Protein AF-A0A0G0T2G8-F1 (afdb_monomer)

Foldseek 3Di:
DPVLVVQLVVQLVVQVVVVDPPSNVVSVVVSVVVVCVVCVVVVVVVVVLVVLVVVCVVVLVVLCVVCVPPVPVSVVVVVVVCVVSVHDPVVVCVVVVVCVVVVVLVVQLVVLVVPDPDPVSSLVSNQVVDPDPVPRDPDDDDDDPD

Organism: NCBI:txid1618482

pLDDT: mean 74.48, std 11.69, range [37.88, 90.31]

Structure (mmCIF, N/CA/C/O backbone):
data_AF-A0A0G0T2G8-F1
#
_entry.id   AF-A0A0G0T2G8-F1
#
loop_
_atom_site.group_PDB
_atom_site.id
_atom_site.type_symbol
_atom_site.label_atom_id
_atom_site.label_alt_id
_atom_site.label_comp_id
_atom_site.label_asym_id
_atom_site.label_entity_id
_atom_site.label_seq_id
_atom_site.pdbx_PDB_ins_code
_atom_site.Cartn_x
_atom_site.Cartn_y
_atom_site.Cartn_z
_atom_site.occupancy
_atom_site.B_iso_or_equiv
_atom_site.auth_seq_id
_atom_site.auth_comp_id
_atom_site.auth_asym_id
_atom_site.auth_atom_id
_atom_site.pdbx_PDB_model_num
ATOM 1 N N . MET A 1 1 ? 3.288 -13.662 -14.233 1.00 52.25 1 MET A N 1
ATOM 2 C CA . MET A 1 1 ? 4.097 -12.718 -15.043 1.00 52.25 1 MET A CA 1
ATOM 3 C C . MET A 1 1 ? 3.836 -12.862 -16.544 1.00 52.25 1 MET A C 1
ATOM 5 O O . MET 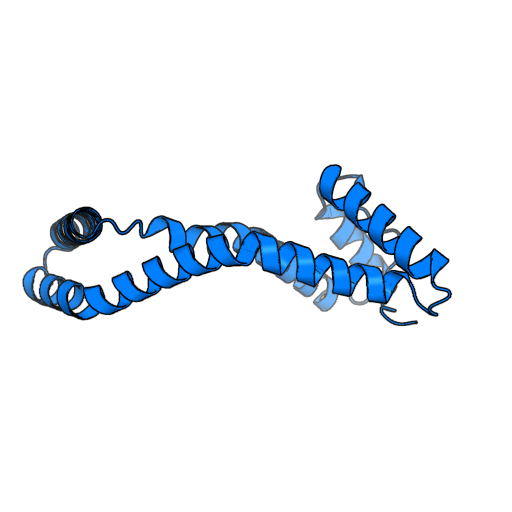A 1 1 ? 3.548 -11.869 -17.193 1.00 52.25 1 MET A O 1
ATOM 9 N N . TRP A 1 2 ? 3.816 -14.089 -17.072 1.00 60.09 2 TRP A N 1
ATOM 10 C CA . TRP A 1 2 ? 3.574 -14.416 -18.487 1.00 60.09 2 TRP A CA 1
ATOM 11 C C . TRP A 1 2 ? 2.314 -13.831 -19.184 1.00 60.09 2 TRP A C 1
ATOM 13 O O . TRP A 1 2 ? 2.455 -13.375 -20.317 1.00 60.09 2 TRP A O 1
ATOM 23 N N . PRO A 1 3 ? 1.106 -13.761 -18.579 1.00 78.19 3 PRO A N 1
ATOM 24 C CA . PRO A 1 3 ? -0.084 -13.276 -19.301 1.00 78.19 3 PRO A CA 1
ATOM 25 C C . PRO A 1 3 ? -0.059 -11.767 -19.593 1.00 78.19 3 PRO A C 1
ATOM 27 O O . PRO A 1 3 ? -0.559 -11.324 -20.621 1.00 78.19 3 PRO A O 1
ATOM 30 N N . ILE A 1 4 ? 0.568 -10.980 -18.716 1.00 75.56 4 ILE A N 1
ATOM 31 C CA . ILE A 1 4 ? 0.689 -9.523 -18.871 1.00 75.56 4 ILE A CA 1
ATOM 32 C C . ILE A 1 4 ? 1.658 -9.197 -20.015 1.00 75.56 4 ILE A C 1
ATOM 34 O O . ILE A 1 4 ? 1.406 -8.290 -20.803 1.00 75.56 4 ILE A O 1
ATOM 38 N N . LEU A 1 5 ? 2.732 -9.980 -20.154 1.00 74.69 5 LEU A N 1
ATOM 39 C CA . LEU A 1 5 ? 3.712 -9.810 -21.223 1.00 74.69 5 LEU A CA 1
ATOM 40 C C . LEU A 1 5 ? 3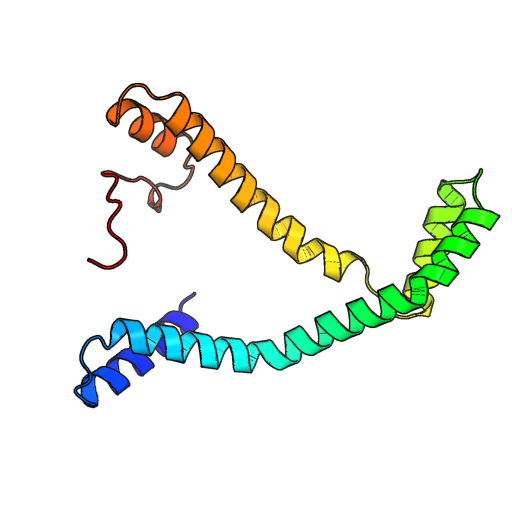.106 -10.103 -22.608 1.00 74.69 5 LEU A C 1
ATOM 42 O O . LEU A 1 5 ? 3.280 -9.309 -23.528 1.00 74.69 5 LEU A O 1
ATOM 46 N N . ASN A 1 6 ? 2.330 -11.186 -22.746 1.00 82.00 6 ASN A N 1
ATOM 47 C CA . ASN A 1 6 ? 1.636 -11.505 -24.001 1.00 82.00 6 ASN A CA 1
ATOM 48 C C . ASN A 1 6 ? 0.632 -10.417 -24.406 1.00 82.00 6 ASN A C 1
ATOM 50 O O . ASN A 1 6 ? 0.546 -10.066 -25.582 1.00 82.00 6 ASN A O 1
ATOM 54 N N . LEU A 1 7 ? -0.094 -9.852 -23.436 1.00 79.56 7 LEU A N 1
ATOM 55 C CA . LEU A 1 7 ? -1.038 -8.762 -23.683 1.00 79.56 7 LEU A CA 1
ATOM 56 C C . LEU A 1 7 ? -0.321 -7.472 -24.120 1.00 79.56 7 LEU A C 1
ATOM 58 O O . LEU A 1 7 ? -0.782 -6.786 -25.031 1.00 79.56 7 LEU A O 1
ATOM 62 N N . LEU A 1 8 ? 0.840 -7.174 -23.527 1.00 79.62 8 LEU A N 1
ATOM 63 C CA . LEU A 1 8 ? 1.672 -6.033 -23.915 1.00 79.62 8 LEU A CA 1
ATOM 64 C C . LEU A 1 8 ? 2.185 -6.169 -25.353 1.00 79.62 8 LEU A C 1
ATOM 66 O O . LEU A 1 8 ? 2.102 -5.219 -26.127 1.00 79.62 8 LEU A O 1
ATOM 70 N N . ILE A 1 9 ? 2.686 -7.352 -25.719 1.00 81.12 9 ILE A N 1
ATOM 71 C CA . ILE A 1 9 ? 3.217 -7.626 -27.062 1.00 81.12 9 ILE A CA 1
ATOM 72 C C . ILE A 1 9 ? 2.104 -7.561 -28.118 1.00 81.12 9 ILE A C 1
ATOM 74 O O . ILE A 1 9 ? 2.338 -7.067 -29.222 1.00 81.12 9 ILE A O 1
ATOM 78 N N . LEU A 1 10 ? 0.889 -8.008 -27.782 1.00 82.88 10 LEU A N 1
ATOM 79 C CA . LEU A 1 10 ? -0.281 -7.899 -28.657 1.00 82.88 10 LEU A CA 1
ATOM 80 C C . LEU A 1 10 ? -0.630 -6.428 -28.931 1.00 82.88 10 LEU A C 1
ATOM 82 O O . LEU A 1 10 ? -0.775 -6.043 -30.092 1.00 82.88 10 LEU A O 1
ATOM 86 N N . LEU A 1 11 ? -0.683 -5.592 -27.889 1.00 79.12 11 LEU A N 1
ATOM 87 C CA . LEU A 1 11 ? -0.925 -4.151 -28.030 1.00 79.12 11 LEU A CA 1
ATOM 88 C C . LEU A 1 11 ? 0.186 -3.462 -28.825 1.00 79.12 11 LEU A C 1
ATOM 90 O O . LEU A 1 11 ? -0.101 -2.697 -29.741 1.00 79.12 11 LEU A O 1
ATOM 94 N N . TYR A 1 12 ? 1.447 -3.777 -28.524 1.00 79.50 12 TYR A N 1
ATOM 95 C CA . TYR A 1 12 ? 2.604 -3.251 -29.247 1.00 79.50 12 TYR A CA 1
ATOM 96 C C . TYR A 1 12 ? 2.536 -3.565 -30.746 1.00 79.50 12 TYR A C 1
ATOM 98 O O . TYR A 1 12 ? 2.705 -2.664 -31.566 1.00 79.50 12 TYR A O 1
ATOM 106 N N . LYS A 1 13 ? 2.226 -4.813 -31.121 1.00 79.38 13 LYS A N 1
ATOM 107 C CA . LYS A 1 13 ? 2.056 -5.206 -32.529 1.00 79.38 13 LYS A CA 1
ATOM 108 C C . LYS A 1 13 ? 0.880 -4.491 -33.198 1.00 79.38 13 LYS A C 1
ATOM 110 O O . LYS A 1 13 ? 1.002 -4.108 -34.358 1.00 79.38 13 LYS A O 1
ATOM 115 N N . GLY A 1 14 ? -0.217 -4.274 -32.472 1.00 79.75 14 GLY A N 1
ATOM 116 C CA . GLY A 1 14 ? -1.365 -3.504 -32.957 1.00 79.75 14 GLY A CA 1
ATOM 117 C C . GLY A 1 14 ? -1.003 -2.051 -33.274 1.00 79.75 14 GLY A C 1
ATOM 118 O O . GLY A 1 14 ? -1.237 -1.590 -34.388 1.00 79.75 14 GLY A O 1
ATOM 119 N N . PHE A 1 15 ? -0.358 -1.347 -32.340 1.00 77.88 15 PHE A N 1
ATOM 120 C CA . PHE A 1 15 ? 0.057 0.047 -32.544 1.00 77.88 15 PHE A CA 1
ATOM 121 C C . PHE A 1 15 ? 1.186 0.194 -33.575 1.00 77.88 15 PHE A C 1
ATOM 123 O O . PHE A 1 15 ? 1.197 1.165 -34.331 1.00 77.88 15 PHE A O 1
ATOM 130 N N . ALA A 1 16 ? 2.092 -0.786 -33.664 1.00 73.88 16 ALA A N 1
ATOM 131 C CA . ALA A 1 16 ? 3.122 -0.834 -34.701 1.00 73.88 16 ALA A CA 1
ATOM 132 C C . ALA A 1 16 ? 2.524 -1.049 -36.106 1.00 73.88 16 ALA A C 1
ATOM 134 O O . ALA A 1 16 ? 2.968 -0.412 -37.058 1.00 73.88 16 ALA A O 1
ATOM 135 N N . SER A 1 17 ? 1.481 -1.880 -36.240 1.00 75.94 17 SER A N 1
ATOM 136 C CA . SER A 1 17 ? 0.767 -2.085 -37.513 1.00 75.94 17 SER A CA 1
ATOM 137 C C . SER A 1 17 ? -0.019 -0.852 -37.977 1.00 75.94 17 SER A C 1
ATOM 139 O O . SER A 1 17 ? -0.352 -0.759 -39.155 1.00 75.94 17 SER A O 1
ATOM 141 N N . LEU A 1 18 ? -0.318 0.080 -37.068 1.00 75.38 18 LEU A N 1
ATOM 142 C CA . LEU A 1 18 ? -0.998 1.350 -37.341 1.00 75.38 18 LEU A CA 1
ATOM 143 C C . LEU A 1 18 ? -0.034 2.488 -37.734 1.00 75.38 18 LEU A C 1
ATOM 145 O O . LEU A 1 18 ? -0.491 3.596 -38.002 1.00 75.38 18 LEU A O 1
ATOM 149 N N . GLY A 1 19 ? 1.281 2.238 -37.785 1.00 73.81 19 GLY A N 1
ATOM 150 C CA . GLY A 1 19 ? 2.275 3.216 -38.248 1.00 73.81 19 GLY A CA 1
ATOM 151 C C . GLY A 1 19 ? 2.532 4.386 -37.289 1.00 73.81 19 GLY A C 1
ATOM 152 O O . GLY A 1 19 ? 3.044 5.421 -37.709 1.00 73.81 19 GLY A O 1
ATOM 153 N N . ILE A 1 20 ? 2.180 4.247 -36.006 1.00 73.31 20 ILE A N 1
ATOM 154 C CA . ILE A 1 20 ? 2.341 5.313 -35.008 1.00 73.31 20 ILE A CA 1
ATOM 155 C C . ILE A 1 20 ? 3.804 5.359 -34.524 1.00 73.31 20 ILE A C 1
ATOM 157 O O . ILE A 1 20 ? 4.319 4.332 -34.071 1.00 73.31 20 ILE A O 1
ATOM 161 N N . PRO A 1 21 ? 4.486 6.523 -34.556 1.00 66.94 21 PRO A N 1
ATOM 162 C CA . PRO A 1 21 ? 5.818 6.661 -33.974 1.00 66.94 21 PRO A CA 1
ATOM 163 C C . PRO A 1 21 ? 5.761 6.502 -32.445 1.00 66.94 21 PRO A C 1
ATOM 165 O O . PRO A 1 21 ? 4.900 7.065 -31.771 1.00 66.94 21 PRO A O 1
ATOM 168 N N . GLY A 1 22 ? 6.686 5.719 -31.886 1.00 70.25 22 GLY A N 1
ATOM 169 C CA . GLY A 1 22 ? 6.729 5.399 -30.452 1.00 70.25 22 GLY A CA 1
ATOM 170 C C . GLY A 1 22 ? 5.699 4.354 -29.978 1.00 70.25 22 GLY A C 1
ATOM 171 O O . GLY A 1 22 ? 5.040 4.579 -28.959 1.00 70.25 22 GLY A O 1
ATOM 172 N N . PRO A 1 23 ? 5.563 3.186 -30.641 1.00 71.81 23 PRO A N 1
ATOM 173 C CA . PRO A 1 23 ? 4.553 2.175 -30.302 1.00 71.81 23 PRO A CA 1
ATOM 174 C C . PRO A 1 23 ? 4.705 1.598 -28.885 1.00 71.81 23 PRO A C 1
ATOM 176 O O . PRO A 1 23 ? 3.726 1.126 -28.313 1.00 71.81 23 PRO A O 1
ATOM 179 N N . LEU A 1 24 ? 5.899 1.676 -28.279 1.00 73.50 24 LEU A N 1
ATOM 180 C CA . LEU A 1 24 ? 6.128 1.266 -26.888 1.00 73.50 24 LEU A CA 1
ATOM 181 C C . LEU A 1 24 ? 5.420 2.181 -25.878 1.00 73.50 24 LEU A C 1
ATOM 183 O O . LEU A 1 24 ? 4.785 1.678 -24.954 1.00 73.50 24 LEU A O 1
ATOM 187 N N . GLY A 1 25 ? 5.469 3.505 -26.064 1.00 76.88 25 GLY A N 1
ATOM 188 C CA . GLY A 1 25 ? 4.816 4.457 -25.157 1.00 76.88 25 GLY A CA 1
ATOM 189 C C . GLY A 1 25 ? 3.295 4.302 -25.180 1.00 76.88 25 GLY A C 1
ATOM 190 O O . GLY A 1 25 ? 2.655 4.169 -24.137 1.00 76.88 25 GLY A O 1
ATOM 191 N N . TRP A 1 26 ? 2.725 4.202 -26.381 1.00 77.94 26 TRP A N 1
ATOM 192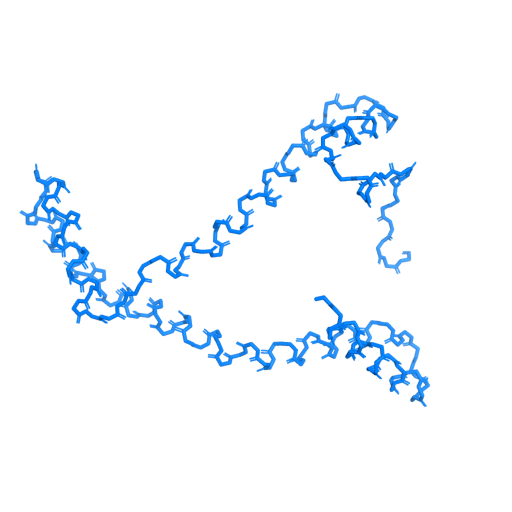 C CA . TRP A 1 26 ? 1.292 3.971 -26.567 1.00 77.94 26 TRP A CA 1
ATOM 193 C C . TRP A 1 26 ? 0.839 2.597 -26.063 1.00 77.94 26 TRP A C 1
ATOM 195 O O . TRP A 1 26 ? -0.220 2.498 -25.441 1.00 77.94 26 TRP A O 1
ATOM 205 N N . ALA A 1 27 ? 1.657 1.553 -26.233 1.00 78.00 27 ALA A N 1
ATOM 206 C CA . ALA A 1 27 ? 1.371 0.233 -25.673 1.00 78.00 27 ALA A CA 1
ATOM 207 C C . ALA A 1 27 ? 1.345 0.243 -24.136 1.00 78.00 27 ALA A C 1
ATOM 209 O O . ALA A 1 27 ? 0.471 -0.390 -23.543 1.00 78.00 27 ALA A O 1
ATOM 210 N N . ILE A 1 28 ? 2.242 0.987 -23.480 1.00 81.81 28 ILE A N 1
ATOM 211 C CA . ILE A 1 28 ? 2.268 1.122 -22.014 1.00 81.81 28 ILE A CA 1
ATOM 212 C C . ILE A 1 28 ? 1.053 1.910 -21.510 1.00 81.81 28 ILE A C 1
ATOM 214 O O . ILE A 1 28 ? 0.412 1.498 -20.539 1.00 81.81 28 ILE A O 1
ATOM 218 N N . ILE A 1 29 ? 0.696 3.013 -22.174 1.00 85.44 29 ILE A N 1
ATOM 219 C CA . ILE A 1 29 ? -0.494 3.804 -21.826 1.00 85.44 29 ILE A CA 1
ATOM 220 C C . ILE A 1 29 ? -1.754 2.941 -21.981 1.00 85.44 29 ILE A C 1
ATOM 222 O O . ILE A 1 29 ? -2.543 2.830 -21.041 1.00 85.44 29 ILE A O 1
ATOM 226 N N . GLY A 1 30 ? -1.907 2.256 -23.118 1.00 82.00 30 GLY A N 1
ATOM 227 C CA . GLY A 1 30 ? -3.029 1.351 -23.376 1.00 82.00 30 GLY A CA 1
ATOM 228 C C . GLY A 1 30 ? -3.107 0.195 -22.375 1.00 82.00 30 GLY A C 1
ATOM 229 O O . GLY A 1 30 ? -4.172 -0.067 -21.816 1.00 82.00 30 GLY A O 1
ATOM 230 N N . MET A 1 31 ? -1.972 -0.440 -22.065 1.00 82.31 31 MET A N 1
ATOM 231 C CA . MET A 1 31 ? -1.874 -1.462 -21.017 1.00 82.31 31 MET A CA 1
ATOM 232 C C . MET A 1 31 ? -2.344 -0.911 -19.668 1.00 82.31 31 MET A C 1
ATOM 234 O O . MET A 1 31 ? -3.122 -1.558 -18.969 1.00 82.31 31 MET A O 1
ATOM 238 N N . THR A 1 32 ? -1.915 0.301 -19.316 1.00 86.19 32 THR A N 1
ATOM 239 C CA . THR A 1 32 ? -2.305 0.942 -18.059 1.00 86.19 32 THR A CA 1
ATOM 240 C C . THR A 1 32 ? -3.813 1.148 -18.003 1.00 86.19 32 THR A C 1
ATOM 242 O O . THR A 1 32 ? -4.407 0.797 -16.991 1.00 86.19 32 THR A O 1
ATOM 245 N N . PHE A 1 33 ? -4.450 1.632 -19.074 1.00 86.81 33 PHE A N 1
ATOM 246 C CA . PHE A 1 33 ? -5.909 1.789 -19.138 1.00 86.81 33 PHE A CA 1
ATOM 247 C C . PHE A 1 33 ? -6.660 0.463 -18.998 1.00 86.81 33 PHE A C 1
ATOM 249 O O . PHE A 1 33 ? -7.627 0.392 -18.242 1.00 86.81 33 PHE A O 1
ATOM 256 N N . ILE A 1 34 ? -6.198 -0.595 -19.667 1.00 84.25 34 ILE A N 1
ATOM 257 C CA . ILE A 1 34 ? -6.821 -1.924 -19.593 1.00 84.25 34 ILE A CA 1
ATOM 258 C C . ILE A 1 34 ? -6.703 -2.492 -18.178 1.00 84.25 34 ILE A C 1
ATOM 260 O O . ILE A 1 34 ? -7.696 -2.921 -17.590 1.00 84.25 34 ILE A O 1
ATOM 264 N N . VAL A 1 35 ? -5.507 -2.436 -17.594 1.00 83.75 35 VAL A N 1
ATOM 265 C CA . VAL A 1 35 ? -5.266 -2.892 -16.221 1.00 83.75 35 VAL A CA 1
ATOM 266 C C . VAL A 1 35 ? -6.082 -2.061 -15.230 1.00 83.75 35 VAL A C 1
ATOM 268 O O . VAL A 1 35 ? -6.726 -2.631 -14.350 1.00 83.75 35 VAL A O 1
ATOM 271 N N . ARG A 1 36 ? -6.131 -0.730 -15.392 1.00 81.50 36 ARG A N 1
ATOM 272 C CA . ARG A 1 36 ? -6.958 0.151 -14.552 1.00 81.50 36 ARG A CA 1
ATOM 273 C C . ARG A 1 36 ? -8.437 -0.195 -14.682 1.00 81.50 36 ARG A C 1
ATOM 275 O O . ARG A 1 36 ? -9.119 -0.193 -13.667 1.00 81.50 36 ARG A O 1
ATOM 282 N N . GLY A 1 37 ? -8.911 -0.516 -15.885 1.00 85.38 37 GLY A N 1
ATOM 283 C CA . GLY A 1 37 ? -10.291 -0.925 -16.147 1.00 85.38 37 GLY A CA 1
ATOM 284 C C . GLY A 1 37 ? -10.651 -2.249 -15.475 1.00 85.38 37 GLY A C 1
ATOM 285 O O . GLY A 1 37 ? -11.681 -2.340 -14.812 1.00 85.38 37 GLY A O 1
ATOM 286 N N . ILE A 1 38 ? -9.772 -3.252 -15.557 1.00 84.12 38 ILE A N 1
ATOM 287 C CA . ILE A 1 38 ? -9.976 -4.560 -14.910 1.00 84.12 38 ILE A CA 1
ATOM 288 C C . ILE A 1 38 ? -9.903 -4.446 -13.378 1.00 84.12 38 ILE A C 1
ATOM 290 O O . ILE A 1 38 ? -10.668 -5.094 -12.667 1.00 84.12 38 ILE A O 1
ATOM 294 N N . ILE A 1 39 ? -9.003 -3.609 -12.854 1.00 82.19 39 ILE A N 1
ATOM 295 C CA . ILE A 1 39 ? -8.825 -3.392 -11.409 1.00 82.19 39 ILE A CA 1
ATOM 296 C C . ILE A 1 39 ? -9.865 -2.407 -10.842 1.00 82.19 39 ILE A C 1
ATOM 298 O O . ILE A 1 39 ? -10.122 -2.418 -9.640 1.00 82.19 39 ILE A O 1
ATOM 302 N N . HIS A 1 40 ? -10.528 -1.594 -11.670 1.00 86.25 40 HIS A N 1
ATOM 303 C CA . HIS A 1 40 ? -11.559 -0.637 -11.250 1.00 86.25 40 HIS A CA 1
ATOM 304 C C . HIS A 1 40 ? -12.632 -1.228 -10.308 1.00 86.25 40 HIS A C 1
ATOM 306 O O . HIS A 1 40 ? -12.845 -0.657 -9.234 1.00 86.25 40 HIS A O 1
ATOM 312 N N . PRO A 1 41 ? -13.277 -2.377 -10.610 1.00 80.75 41 PRO A N 1
ATOM 313 C CA . PRO A 1 41 ? -14.245 -2.989 -9.693 1.00 80.75 41 PRO A CA 1
ATOM 314 C C . PRO A 1 41 ? -13.621 -3.433 -8.361 1.00 80.75 41 PRO A C 1
ATOM 316 O O . PRO A 1 41 ? -14.268 -3.355 -7.316 1.00 80.75 41 PRO A O 1
ATOM 319 N N . LEU A 1 42 ? -12.357 -3.866 -8.370 1.00 78.19 42 LEU A N 1
ATOM 320 C CA . LEU A 1 42 ? -11.631 -4.223 -7.151 1.00 78.19 42 LEU A CA 1
ATOM 321 C C . LEU A 1 42 ? -11.348 -2.981 -6.294 1.00 78.19 42 LEU A C 1
ATOM 323 O O . LEU A 1 42 ? -11.546 -3.015 -5.079 1.00 78.19 42 LEU A O 1
ATOM 327 N N . ASN A 1 43 ? -10.946 -1.875 -6.923 1.00 79.75 43 ASN A N 1
ATOM 328 C CA . ASN A 1 43 ? -10.728 -0.601 -6.240 1.00 79.75 43 ASN A CA 1
ATOM 329 C C . ASN A 1 43 ? -12.019 -0.050 -5.630 1.00 79.75 43 ASN A C 1
ATOM 331 O O . ASN A 1 43 ? -11.985 0.450 -4.508 1.00 79.75 43 ASN A O 1
ATOM 335 N N . HIS A 1 44 ? -13.163 -0.200 -6.303 1.00 81.81 44 HIS A N 1
ATOM 336 C CA . HIS A 1 44 ? -14.445 0.228 -5.745 1.00 81.81 44 HIS A CA 1
ATOM 337 C C . HIS A 1 44 ? -14.761 -0.491 -4.421 1.00 81.81 44 HIS A C 1
ATOM 339 O O . HIS A 1 44 ? -15.129 0.157 -3.440 1.00 81.81 44 HIS A O 1
ATOM 345 N N . ARG A 1 45 ? -14.511 -1.805 -4.346 1.00 77.62 45 ARG A N 1
ATOM 346 C CA . ARG A 1 45 ? -14.683 -2.584 -3.106 1.00 77.62 45 ARG A CA 1
ATOM 347 C C . ARG A 1 45 ? -13.732 -2.146 -1.987 1.00 77.62 45 ARG A C 1
ATOM 349 O O . ARG A 1 45 ? -14.120 -2.136 -0.815 1.00 77.62 45 ARG A O 1
ATOM 356 N N . GLN A 1 46 ? -12.500 -1.762 -2.331 1.00 72.12 46 GLN A N 1
ATOM 357 C CA . GLN A 1 46 ? -11.550 -1.207 -1.360 1.00 72.12 46 GLN A CA 1
ATOM 358 C C . GLN A 1 46 ? -12.025 0.151 -0.823 1.00 72.12 46 GLN A C 1
ATOM 360 O O . GLN A 1 46 ? -11.979 0.385 0.386 1.00 72.12 46 GLN A O 1
ATOM 365 N N . MET A 1 47 ? -12.557 1.014 -1.692 1.00 81.69 47 MET A N 1
ATOM 366 C CA . MET A 1 47 ? -13.095 2.322 -1.307 1.00 81.69 47 MET A CA 1
ATOM 367 C C . MET A 1 47 ? -14.330 2.215 -0.405 1.00 81.69 47 MET A C 1
ATOM 369 O O . MET A 1 47 ? -14.437 2.961 0.569 1.00 81.69 47 MET A O 1
ATOM 373 N N . ASP A 1 48 ? -15.234 1.271 -0.667 1.00 83.94 48 ASP A N 1
ATOM 374 C CA . ASP A 1 48 ? -16.422 1.073 0.174 1.00 83.94 48 ASP A CA 1
ATOM 375 C C . ASP A 1 48 ? -16.050 0.605 1.586 1.00 83.94 48 ASP A C 1
ATOM 377 O O . ASP A 1 48 ? -16.619 1.070 2.573 1.00 83.94 48 ASP A O 1
ATOM 381 N N . THR A 1 49 ? -15.033 -0.253 1.703 1.00 80.06 49 THR A N 1
ATOM 382 C CA . THR A 1 49 ? -14.489 -0.666 3.007 1.00 80.06 49 THR A CA 1
ATOM 383 C C . THR A 1 49 ? -13.895 0.527 3.766 1.00 80.06 49 THR A C 1
ATOM 385 O O . THR A 1 49 ? -14.105 0.658 4.974 1.00 80.06 49 THR A O 1
ATOM 388 N N . MET A 1 50 ? -13.205 1.440 3.070 1.00 81.31 50 MET A N 1
ATOM 389 C CA . MET A 1 50 ? -12.673 2.664 3.682 1.00 81.31 50 MET A CA 1
ATOM 390 C C . MET A 1 50 ? -13.779 3.618 4.152 1.00 81.31 50 MET A C 1
ATOM 392 O O . MET A 1 50 ? -13.658 4.180 5.240 1.00 81.31 50 MET A O 1
ATOM 396 N N . ARG A 1 51 ? -14.865 3.774 3.382 1.00 84.06 51 ARG A N 1
ATOM 397 C CA . ARG A 1 51 ? -16.027 4.591 3.780 1.00 84.06 51 ARG A CA 1
ATOM 398 C C . ARG A 1 51 ? -16.690 4.055 5.045 1.00 84.06 51 ARG A C 1
ATOM 400 O O . ARG A 1 51 ? -16.852 4.800 6.006 1.00 84.06 51 ARG A O 1
ATOM 407 N N . LYS A 1 52 ? -16.957 2.747 5.101 1.00 83.56 52 LYS A N 1
ATOM 408 C CA . LYS A 1 52 ? -17.519 2.106 6.301 1.00 83.56 52 LYS A CA 1
ATOM 409 C C . LYS A 1 52 ? -16.612 2.282 7.526 1.00 83.56 52 LYS A C 1
ATOM 411 O O . LYS A 1 52 ? -17.096 2.518 8.628 1.00 83.56 52 LYS A O 1
ATOM 416 N N . MET A 1 53 ? -15.287 2.246 7.351 1.00 83.50 53 MET A N 1
ATOM 417 C CA . MET A 1 53 ? -14.357 2.558 8.447 1.00 83.50 53 MET A CA 1
ATOM 418 C C . MET A 1 53 ? -14.440 4.015 8.916 1.00 83.50 53 MET A C 1
ATOM 420 O O . MET A 1 53 ? -14.265 4.271 10.106 1.00 83.50 53 MET A O 1
ATOM 424 N N . GLN A 1 54 ? -14.705 4.971 8.020 1.00 85.50 54 GLN A N 1
ATOM 425 C CA . GLN A 1 54 ? -14.907 6.373 8.398 1.00 85.50 54 GLN A CA 1
ATOM 426 C C . GLN A 1 54 ? -16.192 6.561 9.214 1.00 85.50 54 GLN A C 1
ATOM 428 O O . GLN A 1 54 ? -16.163 7.284 10.208 1.00 85.50 54 GLN A O 1
ATOM 433 N N . GLU A 1 55 ? -17.272 5.864 8.861 1.00 86.81 55 GLU A N 1
ATOM 434 C CA . GLU A 1 55 ? -18.541 5.877 9.608 1.00 86.81 55 GLU A CA 1
ATOM 435 C C . GLU A 1 55 ? -18.417 5.243 11.006 1.00 86.81 55 GLU A C 1
ATOM 437 O O . GLU A 1 55 ? -19.071 5.681 11.956 1.00 86.81 55 GLU A O 1
ATOM 442 N N . LEU A 1 56 ? -17.531 4.253 11.177 1.00 85.62 56 LEU A N 1
ATOM 443 C CA . LEU A 1 56 ? -17.266 3.640 12.485 1.00 85.62 56 LEU A CA 1
ATOM 444 C C . LEU A 1 56 ? -16.405 4.499 13.420 1.00 85.62 56 LEU A C 1
ATOM 446 O O . LEU A 1 56 ? -16.396 4.231 14.623 1.00 85.62 56 LEU A O 1
ATOM 450 N N . LYS A 1 57 ? -15.702 5.526 12.926 1.00 86.12 57 LYS A N 1
ATOM 451 C CA . LYS A 1 57 ? -14.849 6.400 13.759 1.00 86.12 57 LYS A CA 1
ATOM 452 C C . LYS A 1 57 ? -15.535 6.912 15.036 1.00 86.12 57 LYS A C 1
ATOM 454 O O . LYS A 1 57 ? -14.979 6.677 16.108 1.00 86.12 57 LYS A O 1
ATOM 459 N N . PRO A 1 58 ? -16.738 7.521 14.990 1.00 89.44 58 PRO A N 1
ATOM 460 C CA . PRO A 1 58 ? -17.416 7.987 16.204 1.00 89.44 58 PRO A CA 1
ATOM 461 C C . PRO A 1 58 ? -17.740 6.855 17.194 1.00 89.44 58 PRO A C 1
ATOM 463 O O . PRO A 1 58 ? -17.673 7.042 18.409 1.00 89.44 58 PRO A O 1
ATOM 466 N N . HIS A 1 59 ? -18.048 5.653 16.702 1.00 87.69 59 HIS A N 1
ATOM 467 C CA . HIS A 1 59 ? -18.332 4.491 17.548 1.00 87.69 59 HIS A CA 1
ATOM 468 C C . HIS A 1 59 ? -17.064 3.981 18.245 1.00 87.69 59 HIS A C 1
ATOM 470 O O . HIS A 1 59 ? -17.091 3.644 19.432 1.00 87.69 59 HIS A O 1
ATOM 476 N N . ILE A 1 60 ? -15.935 3.993 17.533 1.00 87.25 60 ILE A N 1
ATOM 477 C CA . ILE A 1 60 ? -14.615 3.659 18.079 1.00 87.25 60 ILE A CA 1
ATOM 478 C C . ILE A 1 60 ? -14.207 4.669 19.159 1.00 87.25 60 ILE A C 1
ATOM 480 O O . ILE A 1 60 ? -13.710 4.263 20.210 1.00 87.25 60 ILE A O 1
ATOM 484 N N . GLU A 1 61 ? -14.454 5.964 18.950 1.00 89.06 61 GLU A N 1
ATOM 485 C CA . GLU A 1 61 ? -14.177 7.012 19.943 1.00 89.06 61 GLU A CA 1
ATOM 486 C C . GLU A 1 61 ? -15.019 6.846 21.217 1.00 89.06 61 GLU A C 1
ATOM 488 O O . GLU A 1 61 ? -14.513 7.013 22.330 1.00 89.06 61 GLU A O 1
ATOM 493 N N . ASN A 1 62 ? -16.288 6.453 21.086 1.00 90.31 62 ASN A N 1
ATOM 494 C CA . ASN A 1 62 ? -17.138 6.142 22.237 1.00 90.31 62 ASN A CA 1
ATOM 495 C C . ASN A 1 62 ? -16.619 4.923 23.018 1.00 90.31 62 ASN A C 1
ATOM 497 O O . ASN A 1 62 ? -16.565 4.958 24.251 1.00 90.31 62 ASN A O 1
ATOM 501 N N . LEU A 1 63 ? -16.159 3.876 22.322 1.00 87.62 63 LEU A N 1
ATOM 502 C CA . LEU A 1 63 ? -15.473 2.736 22.945 1.00 87.62 63 LEU A CA 1
ATOM 503 C C . LEU A 1 63 ? -14.197 3.173 23.680 1.00 87.62 63 LEU A C 1
ATOM 505 O O . LEU A 1 63 ? -13.958 2.733 24.804 1.00 87.62 63 LEU A O 1
ATOM 509 N N . GLN A 1 64 ? -13.403 4.063 23.077 1.00 86.56 64 GLN A N 1
ATOM 510 C CA . GLN A 1 64 ? -12.187 4.621 23.681 1.00 86.56 64 GLN A CA 1
ATOM 511 C C . GLN A 1 64 ? -12.464 5.414 24.954 1.00 86.56 64 GLN A C 1
ATOM 513 O O . GLN A 1 64 ? -11.716 5.287 25.925 1.00 86.56 64 GLN A O 1
ATOM 518 N N . LYS A 1 65 ? -13.557 6.181 24.992 1.00 89.44 65 LYS A N 1
ATOM 519 C CA . LYS A 1 65 ? -13.994 6.876 26.211 1.00 89.44 65 LYS A CA 1
ATOM 520 C C . LYS A 1 65 ? -14.446 5.889 27.291 1.00 89.44 65 LYS A C 1
ATOM 522 O O . LYS A 1 65 ? -14.084 6.066 28.451 1.00 89.44 65 LYS A O 1
ATOM 527 N N . LYS A 1 66 ? -15.184 4.837 26.915 1.00 89.12 66 LYS A N 1
ATOM 528 C CA . LYS A 1 66 ? -15.741 3.839 27.846 1.00 89.12 66 LYS A CA 1
ATOM 529 C C . LYS A 1 66 ? -14.684 2.907 28.454 1.00 89.12 66 LYS A C 1
ATOM 531 O O . LYS A 1 66 ? -14.783 2.574 29.629 1.00 89.12 66 LYS A O 1
ATOM 536 N N . TYR A 1 67 ? -13.669 2.514 27.683 1.00 89.69 67 TYR A N 1
ATOM 537 C CA . TYR A 1 67 ? -12.623 1.565 28.101 1.00 89.69 67 TYR A CA 1
ATOM 538 C C . TYR A 1 67 ? -11.233 2.210 28.205 1.00 89.69 67 TYR A C 1
ATOM 540 O O . TYR A 1 67 ? -10.214 1.553 28.006 1.00 89.69 67 TYR A O 1
ATOM 548 N N . LYS A 1 68 ? -11.173 3.502 28.550 1.00 83.38 68 LYS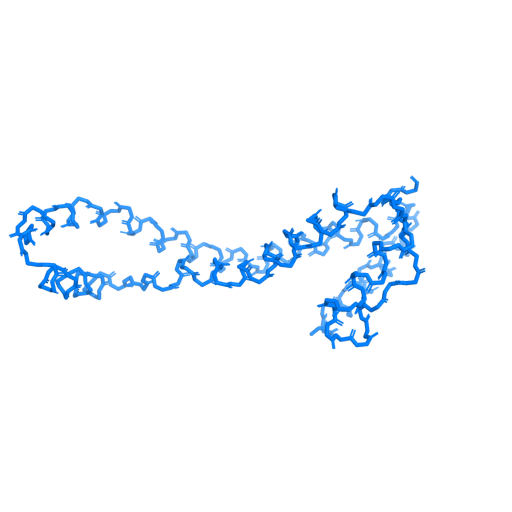 A N 1
ATOM 549 C CA . LYS A 1 68 ? -9.930 4.294 28.591 1.00 83.38 68 LYS A CA 1
ATOM 550 C C . LYS A 1 68 ? -8.827 3.676 29.469 1.00 83.38 68 LYS A C 1
ATOM 552 O O . LYS A 1 68 ? -7.650 3.787 29.141 1.00 83.38 68 LYS A O 1
ATOM 557 N N . ASN A 1 69 ? -9.224 3.001 30.551 1.00 87.81 69 ASN A N 1
ATOM 558 C CA . ASN A 1 69 ? -8.323 2.355 31.512 1.00 87.81 69 ASN A CA 1
ATOM 559 C C . ASN A 1 69 ? -8.061 0.867 31.218 1.00 87.81 69 ASN A C 1
ATOM 561 O O . ASN A 1 69 ? -7.211 0.267 31.866 1.00 87.81 69 ASN A O 1
ATOM 565 N N . ASP A 1 70 ? -8.762 0.269 30.251 1.00 89.62 70 ASP A N 1
ATOM 566 C CA . ASP A 1 70 ? -8.719 -1.171 29.989 1.00 89.62 70 ASP A CA 1
ATOM 567 C C . ASP A 1 70 ? -8.441 -1.438 28.503 1.00 89.62 70 ASP A C 1
ATOM 569 O O . ASP A 1 70 ? -9.333 -1.670 27.682 1.00 89.62 70 ASP A O 1
ATOM 573 N N . LYS A 1 71 ? -7.153 -1.352 28.145 1.00 85.38 71 LYS A N 1
ATOM 574 C CA . LYS A 1 71 ? -6.676 -1.467 26.757 1.00 85.38 71 LYS A CA 1
ATOM 575 C C . LYS A 1 71 ? -6.961 -2.838 26.140 1.00 85.38 71 LYS A C 1
ATOM 577 O O . LYS A 1 71 ? -7.204 -2.913 24.936 1.00 85.38 71 LYS A O 1
ATOM 582 N N . GLN A 1 72 ? -6.939 -3.907 26.940 1.00 89.19 72 GLN A N 1
ATOM 583 C CA . GLN A 1 72 ? -7.241 -5.254 26.448 1.00 89.19 72 GLN A CA 1
ATOM 584 C C . GLN A 1 72 ? -8.718 -5.369 26.075 1.00 89.19 72 GLN A C 1
ATOM 586 O O . GLN A 1 72 ? -9.047 -5.816 24.973 1.00 89.19 72 GLN A O 1
ATOM 591 N N . LYS A 1 73 ? -9.607 -4.895 26.952 1.00 88.94 73 LYS A N 1
ATOM 592 C CA . LYS A 1 73 ? -11.048 -4.907 26.692 1.00 88.94 73 LYS A CA 1
ATOM 593 C C . LYS A 1 73 ? -11.429 -3.986 25.534 1.00 88.94 73 LYS A C 1
ATOM 595 O O . LYS A 1 73 ? -12.247 -4.357 24.699 1.00 88.94 73 LYS A O 1
ATOM 600 N N . LEU A 1 74 ? -10.762 -2.838 25.419 1.00 89.62 74 LEU A N 1
ATOM 601 C CA . LEU A 1 74 ? -10.896 -1.930 24.282 1.00 89.62 74 LEU A CA 1
ATOM 602 C C . LEU A 1 74 ? -10.570 -2.609 22.941 1.00 89.62 74 LEU A C 1
ATOM 604 O O . LEU A 1 74 ? -11.353 -2.486 22.002 1.00 89.62 74 LEU A O 1
ATOM 608 N N . GLN A 1 75 ? -9.442 -3.320 22.838 1.00 86.12 75 GLN A N 1
ATOM 609 C CA . GLN A 1 75 ? -9.070 -4.014 21.598 1.00 86.12 75 GLN A CA 1
ATOM 610 C C . GLN A 1 75 ? -10.082 -5.102 21.223 1.00 86.12 75 GLN A C 1
ATOM 612 O O . GLN A 1 75 ? -10.462 -5.208 20.057 1.00 86.12 75 GLN A O 1
ATOM 617 N N . GLN A 1 76 ? -10.554 -5.880 22.202 1.00 89.62 76 GLN A N 1
ATOM 618 C CA . GLN A 1 76 ? -11.559 -6.918 21.963 1.00 89.62 76 GLN A CA 1
ATOM 619 C C . GLN A 1 76 ? -12.890 -6.333 21.480 1.00 89.62 76 GLN A C 1
ATOM 621 O O . GLN A 1 76 ? -13.462 -6.828 20.511 1.00 89.62 76 GLN A O 1
ATOM 626 N N . GLU A 1 77 ? -13.378 -5.270 22.120 1.00 87.88 77 GLU A N 1
ATOM 627 C CA . GLU A 1 77 ? -14.643 -4.634 21.743 1.00 87.88 77 GLU A CA 1
ATOM 628 C C . GLU A 1 77 ? -14.537 -3.900 20.396 1.00 87.88 77 GLU A C 1
ATOM 630 O O . GLU A 1 77 ? -15.472 -3.955 19.600 1.00 87.88 77 GLU A O 1
ATOM 635 N N . GLN A 1 78 ? -13.387 -3.292 20.074 1.00 88.25 78 GLN A N 1
ATOM 636 C CA . GLN A 1 78 ? -13.145 -2.734 18.736 1.00 88.25 78 GLN A CA 1
ATOM 637 C C . GLN A 1 78 ? -13.178 -3.822 17.661 1.00 88.25 78 GLN A C 1
ATOM 639 O O . GLN A 1 78 ? -13.801 -3.632 16.617 1.00 88.25 78 GLN A O 1
ATOM 644 N N . LEU A 1 79 ? -12.554 -4.977 17.917 1.00 87.88 79 LEU A N 1
ATOM 645 C CA . LEU A 1 79 ? -12.569 -6.094 16.976 1.00 87.88 79 LEU A CA 1
ATOM 646 C C . LEU A 1 79 ? -13.986 -6.645 16.770 1.00 87.88 79 LEU A C 1
ATOM 648 O O . LEU A 1 79 ? -14.390 -6.861 15.627 1.00 87.88 79 LEU A O 1
ATOM 652 N N . LYS A 1 80 ? -14.760 -6.808 17.850 1.00 88.19 80 LYS A N 1
ATOM 653 C CA . LYS A 1 80 ? -16.175 -7.204 17.766 1.00 88.19 80 LYS A CA 1
ATOM 654 C C . LYS A 1 80 ? -16.997 -6.197 16.965 1.00 88.19 80 LYS A C 1
ATOM 656 O O . LYS A 1 80 ? -17.801 -6.604 16.133 1.00 88.19 80 LYS A O 1
ATOM 661 N N . LEU A 1 81 ? -16.772 -4.898 17.167 1.00 87.00 81 LEU A N 1
ATOM 662 C CA . LEU A 1 81 ? -17.465 -3.842 16.431 1.00 87.00 81 LEU A CA 1
ATOM 663 C C . LEU A 1 81 ? -17.162 -3.905 14.924 1.00 87.00 81 LEU A C 1
ATOM 665 O O . LEU A 1 81 ? -18.086 -3.801 14.114 1.00 87.00 81 LEU A O 1
ATOM 669 N N . TYR A 1 82 ? -15.899 -4.134 14.541 1.00 85.44 82 TYR A N 1
ATOM 670 C CA . TYR A 1 82 ? -15.518 -4.336 13.137 1.00 85.44 82 TYR A CA 1
ATOM 671 C C . TYR A 1 82 ? -16.180 -5.577 12.530 1.00 85.44 82 TYR A C 1
ATOM 673 O O . TYR A 1 82 ? -16.685 -5.512 11.408 1.00 85.44 82 TYR A O 1
ATOM 681 N N . GLN A 1 83 ? -16.233 -6.683 13.280 1.00 84.12 83 GLN A N 1
ATOM 682 C CA . GLN A 1 83 ? -16.885 -7.924 12.851 1.00 84.12 83 GLN A CA 1
ATOM 683 C C . GLN A 1 83 ? -18.400 -7.752 12.671 1.00 84.12 83 GLN A C 1
ATOM 685 O O . GLN A 1 83 ? -18.937 -8.189 11.656 1.00 84.12 83 GLN A O 1
ATOM 690 N N . GLN A 1 84 ? -19.076 -7.059 13.594 1.00 86.12 84 GLN A N 1
ATOM 691 C CA . GLN A 1 84 ? -20.513 -6.762 13.504 1.00 86.12 84 GLN A CA 1
ATOM 692 C C . GLN A 1 84 ? -20.870 -5.926 12.267 1.00 86.12 84 GLN A C 1
ATOM 694 O O . GLN A 1 84 ? -21.937 -6.111 11.692 1.00 86.12 84 GLN A O 1
ATOM 699 N N . HIS A 1 85 ? -19.967 -5.045 11.829 1.00 82.69 85 HIS A N 1
ATOM 700 C CA . HIS A 1 85 ? -20.159 -4.212 10.637 1.00 82.69 85 HIS A CA 1
ATOM 701 C C . HIS A 1 85 ? -19.579 -4.840 9.354 1.00 82.69 85 HIS A C 1
ATOM 703 O O . HIS A 1 85 ? -19.615 -4.217 8.289 1.00 82.69 85 HIS A O 1
ATOM 709 N N . GLY A 1 86 ? -19.047 -6.068 9.433 1.00 78.75 86 GLY A N 1
ATOM 710 C CA . GLY A 1 86 ? -18.494 -6.801 8.291 1.00 78.75 86 GLY A CA 1
ATOM 711 C C . GLY A 1 86 ? -17.248 -6.155 7.676 1.00 78.75 86 GLY A C 1
ATOM 712 O O . GLY A 1 86 ? -17.018 -6.282 6.473 1.00 78.75 86 G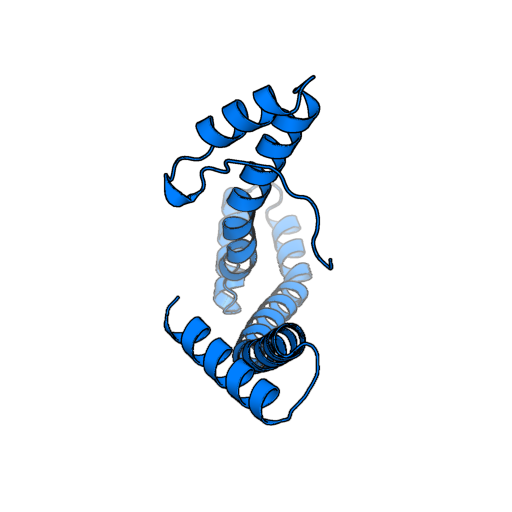LY A O 1
ATOM 713 N N . ILE A 1 87 ? -16.462 -5.426 8.471 1.00 77.31 87 ILE A N 1
ATOM 714 C CA . ILE A 1 87 ? -15.263 -4.712 8.017 1.00 77.31 87 ILE A CA 1
ATOM 715 C C . ILE A 1 87 ? -14.026 -5.525 8.387 1.00 77.31 87 ILE A C 1
ATOM 717 O O . ILE A 1 87 ? -13.840 -5.885 9.547 1.00 77.31 87 ILE A O 1
ATOM 721 N N . ASN A 1 88 ? -13.140 -5.764 7.416 1.00 73.56 88 ASN A N 1
ATOM 722 C CA . ASN A 1 88 ? -11.852 -6.404 7.669 1.00 73.56 88 ASN A CA 1
ATOM 723 C C . ASN A 1 88 ? -10.719 -5.353 7.735 1.00 73.56 88 ASN A C 1
ATOM 725 O O . ASN A 1 88 ? -10.235 -4.929 6.681 1.00 73.56 88 ASN A 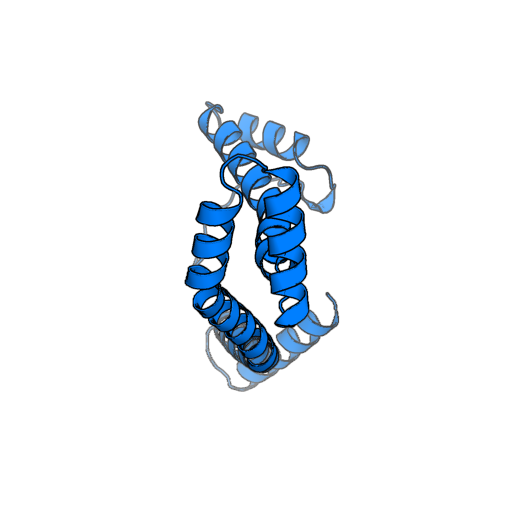O 1
ATOM 729 N N . PRO A 1 89 ? -10.262 -4.927 8.930 1.00 67.69 89 PRO A N 1
ATOM 730 C CA . PRO A 1 89 ? -9.245 -3.877 9.072 1.00 67.69 89 PRO A CA 1
ATOM 731 C C . PRO A 1 89 ? -7.885 -4.274 8.472 1.00 67.69 89 PRO A C 1
ATOM 733 O O . PRO A 1 89 ? -7.131 -3.414 8.018 1.00 67.69 89 PRO A O 1
ATOM 736 N N . ALA A 1 90 ? -7.595 -5.578 8.386 1.00 68.31 90 ALA A N 1
ATOM 737 C CA . ALA A 1 90 ? -6.366 -6.099 7.786 1.00 68.31 90 ALA A CA 1
ATOM 738 C C . ALA A 1 90 ? -6.279 -5.857 6.267 1.00 68.31 90 ALA A C 1
ATOM 740 O O . ALA A 1 90 ? -5.186 -5.759 5.711 1.00 68.31 90 ALA A O 1
ATOM 741 N N . ALA A 1 91 ? -7.420 -5.700 5.585 1.00 66.12 91 ALA A N 1
ATOM 742 C CA . ALA A 1 91 ? -7.435 -5.404 4.154 1.00 66.12 91 ALA A CA 1
ATOM 743 C C . ALA A 1 91 ? -6.832 -4.020 3.839 1.00 66.12 91 ALA A C 1
ATOM 745 O O . ALA A 1 91 ? -6.300 -3.818 2.750 1.00 66.12 91 ALA A O 1
ATOM 746 N N . GLY A 1 92 ? -6.872 -3.083 4.796 1.00 65.69 92 GLY A N 1
ATOM 747 C CA . GLY A 1 92 ? -6.309 -1.739 4.642 1.00 65.69 92 GLY A CA 1
ATOM 748 C C . GLY A 1 92 ? -4.795 -1.654 4.864 1.00 65.69 92 GLY A C 1
ATOM 749 O O . GLY A 1 92 ? -4.151 -0.783 4.286 1.00 65.69 92 GLY A O 1
ATOM 750 N N . CYS A 1 93 ? -4.205 -2.550 5.665 1.00 72.12 93 CYS A N 1
ATOM 751 C CA . CYS A 1 93 ? -2.760 -2.552 5.939 1.00 72.12 93 CYS A CA 1
ATOM 752 C C . CYS A 1 93 ? -1.956 -3.488 5.021 1.00 72.12 93 CYS A C 1
ATOM 754 O O . CYS A 1 93 ? -0.739 -3.338 4.917 1.00 72.12 93 CYS A O 1
ATOM 756 N N . LEU A 1 94 ? -2.623 -4.400 4.307 1.00 70.19 94 LEU A N 1
ATOM 757 C CA . LEU A 1 94 ? -2.010 -5.280 3.312 1.00 70.19 94 LEU A CA 1
ATOM 758 C C . LEU A 1 94 ? -1.162 -4.547 2.244 1.00 70.19 94 LEU A C 1
ATOM 760 O O . LEU A 1 94 ? -0.036 -4.984 2.001 1.00 70.19 94 LEU A O 1
ATOM 764 N N . PRO A 1 95 ? -1.607 -3.422 1.640 1.00 67.19 95 PRO A N 1
ATOM 765 C CA . PRO A 1 95 ? -0.765 -2.674 0.701 1.00 67.19 95 PRO A CA 1
ATOM 766 C C . PRO A 1 95 ? 0.459 -2.042 1.375 1.00 67.19 95 PRO A C 1
ATOM 768 O O . PRO A 1 95 ? 1.522 -1.961 0.766 1.00 67.19 95 PRO A O 1
ATOM 771 N N . LEU A 1 96 ? 0.346 -1.652 2.648 1.00 72.50 96 LEU A N 1
ATOM 772 C CA . LEU A 1 96 ? 1.464 -1.105 3.415 1.00 72.50 96 LEU A CA 1
ATOM 773 C C . LEU A 1 96 ? 2.538 -2.173 3.663 1.00 72.50 96 LEU A C 1
ATOM 775 O O . LEU A 1 96 ? 3.724 -1.905 3.504 1.00 72.50 96 LEU A O 1
ATOM 779 N N . LEU A 1 97 ? 2.122 -3.399 3.992 1.00 72.19 97 LEU A N 1
ATOM 780 C CA . LEU A 1 97 ? 3.032 -4.530 4.196 1.00 72.19 97 LEU A CA 1
ATOM 781 C C . LEU A 1 97 ? 3.809 -4.887 2.926 1.00 72.19 97 LEU A C 1
ATOM 783 O O . LEU A 1 97 ? 4.995 -5.187 3.009 1.00 72.19 97 LEU A O 1
ATOM 787 N N . ILE A 1 98 ? 3.168 -4.805 1.758 1.00 76.00 98 ILE A N 1
ATOM 788 C CA . ILE A 1 98 ? 3.832 -5.016 0.462 1.00 76.00 98 ILE A CA 1
ATOM 789 C C . ILE A 1 98 ? 4.786 -3.856 0.128 1.00 76.00 98 ILE A C 1
ATOM 7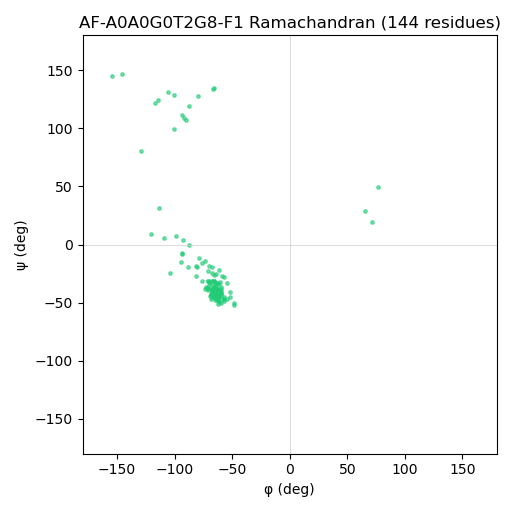91 O O . ILE A 1 98 ? 5.819 -4.067 -0.505 1.00 76.00 98 ILE A O 1
ATOM 795 N N . GLN A 1 99 ? 4.480 -2.638 0.581 1.00 68.75 99 GLN A N 1
ATOM 796 C CA . GLN A 1 99 ? 5.304 -1.453 0.337 1.00 68.75 99 GLN A CA 1
ATOM 797 C C . GLN A 1 99 ? 6.563 -1.398 1.220 1.00 68.75 99 GLN A C 1
ATOM 799 O O . GLN A 1 99 ? 7.593 -0.884 0.781 1.00 68.75 99 GLN A O 1
ATOM 804 N N . MET A 1 100 ? 6.513 -1.931 2.445 1.00 80.00 100 MET A N 1
ATOM 805 C CA . MET A 1 100 ? 7.623 -1.869 3.410 1.00 80.00 100 MET A CA 1
ATOM 806 C C . MET A 1 100 ? 8.958 -2.421 2.863 1.00 80.00 100 MET A C 1
ATOM 808 O O . MET A 1 100 ? 9.962 -1.714 2.973 1.00 80.00 100 MET A O 1
ATOM 812 N N . PRO A 1 101 ? 9.011 -3.602 2.211 1.00 72.00 101 PRO A N 1
ATOM 813 C CA . PRO A 1 101 ? 10.237 -4.108 1.588 1.00 72.00 101 PRO A CA 1
ATOM 814 C C . PRO A 1 101 ? 10.807 -3.181 0.510 1.00 72.00 101 PRO A C 1
ATOM 816 O O . PRO A 1 101 ? 12.020 -3.002 0.421 1.00 72.00 101 PRO A O 1
ATOM 819 N N . ILE A 1 102 ? 9.933 -2.559 -0.285 1.00 76.44 102 ILE A N 1
ATOM 820 C CA . ILE A 1 102 ? 10.324 -1.675 -1.390 1.00 76.44 102 ILE A CA 1
ATOM 821 C C . ILE A 1 102 ? 10.974 -0.401 -0.838 1.00 76.44 102 ILE A C 1
ATOM 823 O O . ILE A 1 102 ? 12.036 0.010 -1.304 1.00 76.44 102 ILE A O 1
ATOM 827 N N . VAL A 1 103 ? 10.370 0.203 0.189 1.00 76.88 103 VAL A N 1
ATOM 828 C CA . VAL A 1 103 ? 10.903 1.415 0.835 1.00 76.88 103 VAL A CA 1
ATOM 829 C C . VAL A 1 103 ? 12.208 1.122 1.571 1.00 76.88 103 VAL A C 1
ATOM 831 O O . VAL A 1 103 ? 13.139 1.917 1.484 1.00 76.88 103 VAL A O 1
ATOM 834 N N . TYR A 1 104 ? 12.302 -0.019 2.258 1.00 73.69 104 TYR A N 1
ATOM 835 C CA . TYR A 1 104 ? 13.521 -0.425 2.957 1.00 73.69 104 TYR A CA 1
ATOM 836 C C . TYR A 1 104 ? 14.696 -0.629 1.989 1.00 73.69 104 TYR A C 1
ATOM 838 O O . TYR A 1 104 ? 15.789 -0.118 2.236 1.00 73.69 104 TYR A O 1
ATOM 846 N N . GLY A 1 105 ? 14.450 -1.296 0.855 1.00 70.56 105 GL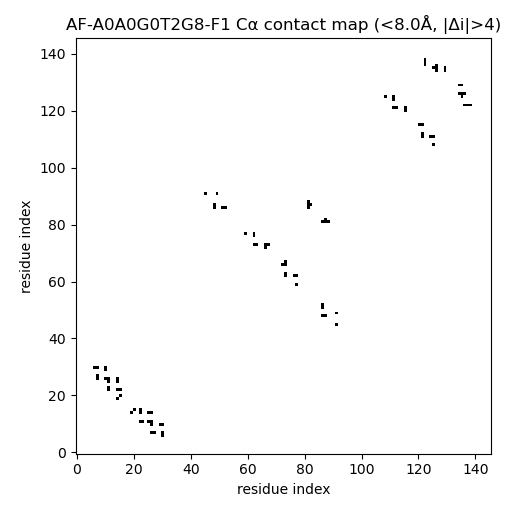Y A N 1
ATOM 847 C CA . GLY A 1 105 ? 15.443 -1.460 -0.209 1.00 70.56 105 GLY A CA 1
ATOM 848 C C . GLY A 1 105 ? 15.915 -0.118 -0.773 1.00 70.56 105 GLY A C 1
ATOM 849 O O . GLY A 1 105 ? 17.112 0.154 -0.780 1.00 70.56 105 GLY A O 1
ATOM 850 N N . LEU A 1 106 ? 14.978 0.762 -1.148 1.00 74.31 106 LEU A N 1
ATOM 851 C CA . LEU A 1 106 ? 15.294 2.108 -1.644 1.00 74.31 106 LEU A CA 1
ATOM 852 C C . LEU A 1 106 ? 16.099 2.927 -0.631 1.00 74.31 106 LEU A C 1
ATOM 854 O O . LEU A 1 106 ? 17.112 3.520 -0.992 1.00 74.31 106 LEU A O 1
ATOM 858 N N . PHE A 1 107 ? 15.685 2.948 0.636 1.00 75.50 107 PHE A N 1
ATOM 859 C CA . PHE A 1 107 ? 16.374 3.698 1.686 1.00 75.50 107 PHE A CA 1
ATOM 860 C C . PHE A 1 107 ? 17.824 3.237 1.861 1.00 75.50 107 PHE A C 1
ATOM 862 O O . PHE A 1 107 ? 18.726 4.064 2.013 1.00 75.50 107 PHE A O 1
ATOM 869 N N . GLN A 1 108 ? 18.064 1.927 1.790 1.00 67.88 108 GLN A N 1
ATOM 870 C CA . GLN A 1 108 ? 19.403 1.382 1.947 1.00 67.88 108 GLN A CA 1
ATOM 871 C C . GLN A 1 108 ? 20.292 1.651 0.727 1.00 67.88 108 GLN A C 1
ATOM 873 O O . GLN A 1 108 ? 21.465 1.986 0.897 1.00 67.88 108 GLN A O 1
ATOM 878 N N . THR A 1 109 ? 19.728 1.614 -0.483 1.00 64.69 109 THR A N 1
ATOM 879 C CA . THR A 1 109 ? 20.412 2.053 -1.708 1.00 64.69 109 THR A CA 1
ATOM 880 C C . THR A 1 109 ? 20.763 3.540 -1.655 1.00 64.69 109 THR A C 1
ATOM 882 O O . THR A 1 109 ? 21.904 3.904 -1.925 1.00 64.69 109 THR A O 1
ATOM 885 N N . PHE A 1 110 ? 19.835 4.407 -1.238 1.00 68.94 110 PHE A N 1
ATOM 886 C CA . PHE A 1 110 ? 20.114 5.837 -1.079 1.00 68.94 110 PHE A CA 1
ATOM 887 C C . PHE A 1 110 ? 21.196 6.103 -0.028 1.00 68.94 110 PHE A C 1
ATOM 889 O O . PHE A 1 110 ? 22.089 6.908 -0.279 1.00 68.94 110 PHE A O 1
ATOM 896 N N . ARG A 1 111 ? 21.178 5.408 1.119 1.00 66.44 111 ARG A N 1
ATOM 897 C CA . ARG A 1 111 ? 22.266 5.515 2.108 1.00 66.44 111 ARG A CA 1
ATOM 898 C C . ARG A 1 111 ? 23.613 5.081 1.538 1.00 66.44 111 ARG A C 1
ATOM 900 O O . ARG A 1 111 ? 24.602 5.745 1.823 1.00 66.44 111 ARG A O 1
ATOM 907 N N . ALA A 1 112 ? 23.653 4.006 0.752 1.00 64.56 112 ALA A N 1
ATOM 908 C CA . ALA A 1 112 ? 24.882 3.529 0.122 1.00 64.56 112 ALA A CA 1
ATOM 909 C C . ALA A 1 112 ? 25.428 4.526 -0.913 1.00 64.56 112 ALA A C 1
ATOM 911 O O . ALA A 1 112 ? 26.623 4.794 -0.920 1.00 64.56 112 ALA A O 1
ATOM 912 N N . ILE A 1 113 ? 24.556 5.123 -1.734 1.00 65.81 113 ILE A N 1
ATOM 913 C CA . ILE A 1 113 ? 24.939 6.141 -2.726 1.00 65.81 113 ILE A CA 1
ATOM 914 C C . ILE A 1 113 ? 25.438 7.420 -2.041 1.00 65.81 113 ILE A C 1
ATOM 916 O O . ILE A 1 113 ? 26.449 7.973 -2.450 1.00 65.81 113 ILE A O 1
ATOM 920 N N . LEU A 1 114 ? 24.768 7.876 -0.978 1.00 67.38 114 LEU A N 1
ATOM 921 C CA . LEU A 1 114 ? 25.153 9.095 -0.253 1.00 67.38 114 LEU A CA 1
ATOM 922 C C . LEU A 1 114 ? 26.443 8.939 0.569 1.00 67.38 114 LEU A C 1
ATOM 924 O O . LEU A 1 114 ? 27.070 9.941 0.894 1.00 67.38 114 LEU A O 1
ATOM 928 N N . GLN A 1 115 ? 26.823 7.710 0.934 1.00 65.56 115 GLN A N 1
ATOM 929 C CA . GLN A 1 115 ? 28.082 7.412 1.631 1.00 65.56 115 GLN A CA 1
ATOM 930 C C . GLN A 1 115 ? 29.227 7.030 0.680 1.00 65.56 115 GLN A C 1
ATOM 932 O O . GLN A 1 115 ? 30.359 6.885 1.136 1.00 65.56 115 GLN A O 1
ATOM 937 N N . ALA A 1 116 ? 28.957 6.850 -0.615 1.00 59.66 116 ALA A N 1
ATOM 938 C CA . ALA A 1 116 ? 29.970 6.499 -1.600 1.00 59.66 116 ALA A CA 1
ATOM 939 C C . ALA A 1 116 ? 30.629 7.765 -2.168 1.00 59.66 116 ALA A C 1
ATOM 941 O O . ALA A 1 116 ? 29.973 8.586 -2.804 1.00 59.66 116 ALA A O 1
ATOM 942 N N . GLU A 1 117 ? 31.944 7.900 -1.990 1.00 60.03 117 GLU A N 1
ATOM 943 C CA . GLU A 1 117 ? 32.726 8.999 -2.578 1.00 60.03 117 GLU A CA 1
ATOM 944 C C . GLU A 1 117 ? 33.050 8.763 -4.072 1.00 60.03 117 GLU A C 1
ATOM 946 O O . GLU A 1 117 ? 33.481 9.679 -4.768 1.00 60.03 117 GLU A O 1
ATOM 951 N N . SER A 1 118 ? 32.821 7.547 -4.600 1.00 59.84 118 SER A N 1
ATOM 952 C CA . SER A 1 118 ? 33.073 7.179 -6.003 1.00 59.84 118 SER A CA 1
ATOM 953 C C . SER A 1 118 ? 32.059 6.163 -6.564 1.00 59.84 118 SER A C 1
ATOM 955 O O . SER A 1 118 ? 31.592 5.265 -5.859 1.00 59.84 118 SER A O 1
ATOM 957 N N . ASN A 1 119 ? 31.750 6.267 -7.868 1.00 58.66 119 ASN A N 1
ATOM 958 C CA . ASN A 1 119 ? 30.756 5.427 -8.563 1.00 58.66 119 ASN A CA 1
ATOM 959 C C . ASN A 1 119 ? 31.049 3.913 -8.503 1.00 58.66 119 ASN A C 1
ATOM 961 O O . ASN A 1 119 ? 30.114 3.121 -8.546 1.00 58.66 119 ASN A O 1
ATOM 965 N N . GLN A 1 120 ? 32.312 3.488 -8.372 1.00 60.47 120 GLN A N 1
ATOM 966 C CA . GLN A 1 120 ? 32.672 2.064 -8.270 1.00 60.47 120 GLN A CA 1
ATOM 967 C C . GLN A 1 120 ? 32.321 1.450 -6.904 1.00 60.47 120 GLN A C 1
ATOM 969 O O . GLN A 1 120 ? 31.818 0.332 -6.853 1.00 60.47 120 GLN A O 1
ATOM 974 N N . GLN A 1 121 ? 32.490 2.185 -5.798 1.00 61.38 121 GLN A N 1
ATOM 975 C CA . GLN A 1 121 ? 32.132 1.689 -4.458 1.00 61.38 121 GLN A CA 1
ATOM 976 C C . GLN A 1 121 ? 30.616 1.540 -4.271 1.00 61.38 121 GLN A C 1
ATOM 978 O O . GLN A 1 121 ? 30.155 0.641 -3.559 1.00 61.38 121 GLN A O 1
ATOM 983 N N . ALA A 1 122 ? 29.835 2.398 -4.932 1.00 59.88 122 ALA A N 1
ATOM 984 C CA . ALA A 1 122 ? 28.381 2.296 -4.945 1.00 59.88 122 ALA A CA 1
ATOM 985 C C . ALA A 1 122 ? 27.920 0.987 -5.611 1.00 59.88 122 ALA A C 1
ATOM 987 O O . ALA A 1 122 ? 27.045 0.311 -5.073 1.00 59.88 122 ALA A O 1
ATOM 988 N N . LEU A 1 123 ? 28.553 0.587 -6.720 1.00 61.94 123 LEU A N 1
ATOM 989 C CA . LEU A 1 123 ? 28.225 -0.641 -7.457 1.00 61.94 123 LEU A CA 1
ATOM 990 C C . LEU A 1 123 ? 28.490 -1.908 -6.632 1.00 61.94 123 LEU A C 1
ATOM 992 O O . LEU A 1 123 ? 27.611 -2.764 -6.530 1.00 61.94 123 LEU A O 1
ATOM 996 N N . ASP A 1 124 ? 29.641 -1.998 -5.964 1.00 65.44 124 ASP A N 1
ATOM 997 C CA . ASP A 1 124 ? 29.976 -3.155 -5.118 1.00 65.44 124 ASP A CA 1
ATOM 998 C C . ASP A 1 124 ? 29.066 -3.269 -3.891 1.00 65.44 124 ASP A C 1
ATOM 1000 O O . ASP A 1 124 ? 28.695 -4.367 -3.462 1.00 65.44 124 ASP A O 1
ATOM 1004 N N . THR A 1 125 ? 28.674 -2.125 -3.327 1.00 62.09 125 THR A N 1
ATOM 1005 C CA . THR A 1 125 ? 27.755 -2.079 -2.186 1.00 62.09 125 THR A CA 1
ATOM 1006 C C . THR A 1 125 ? 26.353 -2.511 -2.612 1.00 62.09 125 THR A C 1
ATOM 1008 O O . THR A 1 125 ? 25.733 -3.336 -1.942 1.00 62.09 125 THR A O 1
ATOM 1011 N N . ILE A 1 126 ? 25.875 -2.027 -3.761 1.00 65.50 126 ILE A N 1
ATOM 1012 C CA . ILE A 1 126 ? 24.574 -2.399 -4.327 1.00 65.50 126 ILE A CA 1
ATOM 1013 C C . ILE A 1 126 ? 24.530 -3.898 -4.653 1.00 65.50 126 ILE A C 1
ATOM 1015 O O . ILE A 1 126 ? 23.604 -4.578 -4.215 1.00 65.50 126 ILE A O 1
ATOM 1019 N N . ASN A 1 127 ? 25.549 -4.442 -5.324 1.00 65.06 127 ASN A N 1
ATOM 1020 C CA . ASN A 1 127 ? 25.593 -5.861 -5.696 1.00 65.06 127 ASN A CA 1
ATOM 1021 C C . ASN A 1 127 ? 25.684 -6.798 -4.475 1.00 65.06 127 ASN A C 1
ATOM 1023 O O . ASN A 1 127 ? 25.093 -7.873 -4.488 1.00 65.06 127 ASN A O 1
ATOM 1027 N N . LYS A 1 128 ? 26.320 -6.377 -3.370 1.00 67.00 128 LYS A N 1
ATOM 1028 C CA . LYS A 1 128 ? 26.314 -7.137 -2.101 1.00 67.00 128 LYS A CA 1
ATOM 1029 C C . LYS A 1 128 ? 24.965 -7.152 -1.381 1.00 67.00 128 LYS A C 1
ATOM 1031 O O . LYS A 1 128 ? 24.663 -8.106 -0.669 1.00 67.00 128 LYS A O 1
ATOM 1036 N N . LEU A 1 129 ? 24.183 -6.084 -1.507 1.00 64.44 129 LEU A N 1
ATOM 1037 C CA . LEU A 1 129 ? 22.861 -5.961 -0.880 1.00 64.44 129 LEU A CA 1
ATOM 1038 C C . LEU A 1 129 ? 21.769 -6.693 -1.671 1.00 64.44 129 LEU A C 1
ATOM 1040 O O . LEU A 1 129 ? 20.711 -7.024 -1.130 1.00 64.44 129 LEU A O 1
ATOM 1044 N N . VAL A 1 130 ? 22.030 -6.969 -2.943 1.00 60.50 130 VAL A N 1
ATOM 1045 C CA . VAL A 1 130 ? 21.106 -7.632 -3.850 1.00 60.50 130 VAL A CA 1
ATOM 1046 C C . VAL A 1 130 ? 21.314 -9.152 -3.803 1.00 60.50 130 VAL A C 1
ATOM 1048 O O . VAL A 1 130 ? 22.265 -9.702 -4.341 1.00 60.50 130 VAL A O 1
ATOM 1051 N N . TYR A 1 131 ? 20.371 -9.858 -3.175 1.00 57.16 131 TYR A N 1
ATOM 1052 C CA . TYR A 1 131 ? 20.434 -11.313 -2.948 1.00 57.16 131 TYR A CA 1
ATOM 1053 C C . TYR A 1 131 ? 20.281 -12.180 -4.213 1.00 57.16 131 TYR A C 1
ATOM 1055 O O . TYR A 1 131 ? 20.598 -13.368 -4.178 1.00 57.16 131 TYR A O 1
ATOM 1063 N N . HIS A 1 132 ? 19.743 -11.636 -5.312 1.00 56.28 132 HIS A N 1
ATOM 1064 C CA . HIS A 1 132 ? 19.420 -12.418 -6.510 1.00 56.28 132 HIS A CA 1
ATOM 1065 C C . HIS A 1 132 ? 20.430 -12.149 -7.645 1.00 56.28 132 HIS A C 1
ATOM 1067 O O . HIS A 1 132 ? 20.633 -10.986 -8.003 1.00 56.28 132 HIS A O 1
ATOM 1073 N N . PRO A 1 133 ? 20.989 -13.187 -8.303 1.00 53.72 133 PRO A N 1
ATOM 1074 C CA . PRO A 1 133 ? 21.937 -13.033 -9.419 1.00 53.72 133 PRO A CA 1
ATOM 1075 C C . PRO A 1 133 ? 21.395 -12.201 -10.593 1.00 53.72 133 PRO A C 1
ATOM 1077 O O . PRO A 1 133 ? 22.137 -11.537 -11.296 1.00 53.72 133 PRO A O 1
ATOM 1080 N N . PHE A 1 134 ? 20.074 -12.201 -10.771 1.00 54.34 134 PHE A N 1
ATOM 1081 C CA . PHE A 1 134 ? 19.357 -11.482 -11.833 1.00 54.34 134 PHE A CA 1
ATOM 1082 C C . PHE A 1 134 ? 19.285 -9.956 -11.632 1.00 54.34 134 PHE A C 1
ATOM 1084 O O . PHE A 1 134 ? 18.897 -9.233 -12.541 1.00 54.34 134 PHE A O 1
ATOM 1091 N N . LEU A 1 135 ? 19.601 -9.467 -10.432 1.00 56.34 135 LEU A N 1
ATOM 1092 C CA . LEU A 1 135 ? 19.492 -8.054 -10.060 1.00 56.34 135 LEU A CA 1
ATOM 1093 C C . LEU A 1 135 ? 20.869 -7.381 -9.908 1.00 56.34 135 LEU A C 1
ATOM 1095 O O . LEU A 1 135 ? 20.928 -6.232 -9.478 1.00 56.34 135 LEU A O 1
ATOM 1099 N N . HIS A 1 136 ? 21.957 -8.085 -10.237 1.00 59.94 136 HIS A N 1
ATOM 1100 C CA . HIS A 1 136 ? 23.287 -7.483 -10.297 1.00 59.94 136 HIS A CA 1
ATOM 1101 C C . HIS A 1 136 ? 23.330 -6.470 -11.444 1.00 59.94 136 HIS A C 1
ATOM 1103 O O . HIS A 1 136 ? 22.838 -6.749 -12.538 1.00 59.94 136 HIS A O 1
ATOM 1109 N N . ILE A 1 137 ? 23.872 -5.284 -11.178 1.00 58.50 137 ILE A N 1
ATOM 1110 C CA . ILE A 1 137 ? 23.916 -4.188 -12.149 1.00 58.50 137 ILE A CA 1
ATOM 1111 C C . ILE A 1 137 ? 25.380 -3.874 -12.460 1.00 58.50 137 ILE A C 1
ATOM 1113 O O . ILE A 1 137 ? 26.146 -3.534 -11.559 1.00 58.50 137 ILE A O 1
ATOM 1117 N N . ASP A 1 138 ? 25.755 -3.976 -13.738 1.00 59.16 138 ASP A N 1
ATOM 1118 C CA . ASP A 1 138 ? 27.133 -3.768 -14.215 1.00 59.16 138 ASP A CA 1
ATOM 1119 C C . ASP A 1 138 ? 27.443 -2.300 -14.555 1.00 59.16 138 ASP A C 1
ATOM 1121 O O . ASP A 1 138 ? 28.602 -1.893 -14.612 1.00 59.16 138 ASP A O 1
ATOM 1125 N N . SER A 1 139 ? 26.417 -1.472 -14.782 1.00 58.03 139 SER A N 1
ATOM 1126 C CA . SER A 1 139 ? 26.578 -0.026 -14.978 1.00 58.03 139 SER A CA 1
ATOM 1127 C C . SER A 1 139 ? 25.317 0.758 -14.604 1.00 58.03 139 SER A C 1
ATOM 1129 O O . SER A 1 139 ? 24.190 0.303 -14.794 1.00 58.03 139 SER A O 1
ATOM 1131 N N . LEU A 1 140 ? 25.511 1.960 -14.059 1.00 55.47 140 LEU A N 1
ATOM 1132 C CA . LEU A 1 140 ? 24.444 2.900 -13.715 1.00 55.47 140 LEU A CA 1
ATOM 1133 C C . LEU A 1 140 ? 24.200 3.843 -14.899 1.00 55.47 140 LEU A C 1
ATOM 1135 O O . LEU A 1 140 ? 25.025 4.708 -15.183 1.00 55.47 140 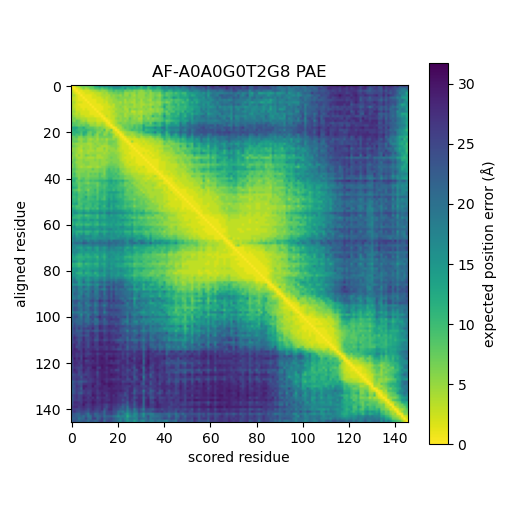LEU A O 1
ATOM 1139 N N . ASN A 1 141 ? 23.063 3.678 -15.578 1.00 47.72 141 ASN A N 1
ATOM 1140 C CA . ASN A 1 141 ? 22.606 4.574 -16.640 1.00 47.72 141 ASN A CA 1
ATOM 1141 C C . ASN A 1 141 ? 21.320 5.288 -16.188 1.00 47.72 141 ASN A C 1
ATOM 1143 O O . ASN A 1 141 ? 20.357 4.640 -15.782 1.00 47.72 141 ASN A O 1
ATOM 1147 N N . THR A 1 142 ? 21.319 6.621 -16.214 1.00 58.19 142 THR A N 1
ATOM 1148 C CA . THR A 1 142 ? 20.256 7.478 -15.658 1.00 58.19 142 THR A CA 1
ATOM 1149 C C . THR A 1 142 ? 19.257 7.987 -16.704 1.00 58.19 142 THR A C 1
ATOM 1151 O O . THR A 1 142 ? 18.394 8.803 -16.380 1.00 58.19 142 THR A O 1
ATOM 1154 N N . THR A 1 143 ? 19.328 7.515 -17.951 1.00 47.62 143 THR A N 1
ATOM 1155 C CA . THR A 1 143 ? 18.550 8.078 -19.064 1.00 47.62 143 THR A CA 1
ATOM 1156 C C . THR A 1 143 ? 17.219 7.349 -19.284 1.00 47.62 143 THR A C 1
ATOM 1158 O O . THR A 1 143 ? 17.191 6.194 -19.703 1.00 47.62 143 THR A O 1
ATOM 1161 N N . PHE A 1 144 ? 16.098 8.031 -19.006 1.00 37.88 144 PHE A N 1
ATOM 1162 C CA . PHE A 1 144 ? 14.747 7.439 -18.986 1.00 37.88 144 PHE A CA 1
ATOM 1163 C C . PHE A 1 144 ? 13.867 7.770 -20.213 1.00 37.88 144 PHE A C 1
ATOM 1165 O O . PHE A 1 144 ? 12.981 6.991 -20.547 1.00 37.88 144 PHE A O 1
ATOM 1172 N N . PHE A 1 145 ? 14.105 8.881 -20.919 1.00 46.91 145 PHE A N 1
ATOM 1173 C CA . PHE A 1 145 ? 13.311 9.312 -22.089 1.00 46.91 145 PHE A CA 1
ATOM 1174 C C . PHE A 1 145 ? 14.125 9.440 -23.390 1.00 46.91 145 PHE A C 1
ATOM 1176 O O . PHE A 1 145 ? 13.592 9.899 -24.400 1.00 46.91 145 PHE A O 1
ATOM 1183 N N . GLY A 1 146 ? 15.380 8.983 -23.374 1.00 40.56 146 GLY A N 1
ATOM 1184 C CA . GLY A 1 146 ? 16.396 9.391 -24.347 1.00 40.56 146 GLY A CA 1
ATOM 1185 C C . GLY A 1 146 ? 17.234 10.542 -23.818 1.00 40.56 146 GLY A C 1
ATOM 1186 O O . GLY A 1 146 ? 16.663 11.423 -23.139 1.00 40.56 146 GLY A O 1
#

Secondary structure (DSSP, 8-state):
-HHHHHHHHHHHHHHHHTT-S-HHHHHHHHHHHHHHHHHHHHHHHHHHHHHHHHHHHHHHHHHHHHTTT-HHHHHHHHHHHHHHTT--THHHHHHHHHHHHHHHHHHHHHHHHHH-SSHHHHHHHHHHH--SGGG--S-----S--

Mean predicted aligned error: 14.99 Å

Sequence (146 aa):
MWPILNLLILLYKGFASLGIPGPLGWAIIGMTFIVRGIIHPLNHRQMDTMRKMQELKPHIENLQKKYKNDKQKLQQEQLKLYQQHGINPAAGCLPLLIQMPIVYGLFQTFRAILQAESNQQALDTINKLVYHPFLHIDSLNTTFFG

Solvent-accessible surface area (backbone atoms only — not comparable to full-atom values): 8556 Å² total; per-residue (Å²): 117,68,71,62,52,54,54,44,52,53,43,27,52,54,37,48,75,67,70,48,88,62,27,66,60,55,25,50,54,52,49,49,52,51,51,50,59,69,43,41,68,57,51,51,57,54,51,52,54,51,52,55,52,59,69,42,45,67,59,52,50,52,46,48,68,74,31,66,92,36,66,69,61,36,53,54,51,52,52,51,53,32,56,76,71,73,48,64,74,65,71,73,48,50,64,53,62,65,43,47,62,57,52,53,52,50,52,52,51,50,52,44,50,75,70,36,95,45,79,67,60,30,44,58,51,49,45,71,72,42,89,48,85,90,67,57,68,94,71,92,79,91,74,86,84,118

InterPro domains:
  IPR001708 Membrane insertase YidC/ALB3/OXA1/COX18 [PTHR12428] (16-116)
  IPR028055 Membrane insertase YidC/Oxa/ALB, C-terminal [PF02096] (23-140)
  IPR028055 Membrane insertase YidC/Oxa/ALB, C-terminal [TIGR03592] (24-141)
  IPR047196 Membrane insertase YidC/ALB, C-terminal [cd20070] (25-111)

Nearest PDB structures (foldseek):
  6al2-assembly2_B  TM=7.296E-01  e=1.212E-04  Escherichia coli

Radius of gyration: 23.88 Å; Cα contacts (8 Å, |Δi|>4): 51; chains: 1; bounding box: 54×24×70 Å